Protein AF-A0A2V6EEV6-F1 (afdb_monomer)

Foldseek 3Di:
DDLVVLVVQQPDPFLHLVVVVVQVVVVHDDDDRCCSLPNEAPPPDDDPSNNVSHQPDPVSVVVLCVPPVSVVSD

Structure (mmCIF, N/CA/C/O backbone):
data_AF-A0A2V6EEV6-F1
#
_entry.id   AF-A0A2V6EEV6-F1
#
loop_
_atom_site.group_PDB
_atom_site.id
_atom_site.type_symbol
_atom_site.label_atom_id
_atom_site.label_alt_id
_atom_site.label_comp_id
_atom_site.label_asym_id
_atom_site.label_entity_id
_atom_site.label_seq_id
_atom_site.pdbx_PDB_ins_code
_atom_site.Cartn_x
_atom_site.Cartn_y
_atom_site.Cartn_z
_atom_site.occupancy
_atom_site.B_iso_or_equiv
_atom_site.auth_seq_id
_atom_site.auth_comp_id
_atom_site.auth_asym_id
_atom_site.auth_atom_id
_atom_site.pdbx_PDB_model_num
ATOM 1 N N . MET A 1 1 ? -12.590 7.253 6.992 1.00 60.25 1 MET A N 1
ATOM 2 C CA . MET A 1 1 ? -11.341 7.875 6.504 1.00 60.25 1 MET A CA 1
ATOM 3 C C . MET A 1 1 ? -11.243 7.599 5.015 1.00 60.25 1 MET A C 1
ATOM 5 O O . MET A 1 1 ? -11.797 6.598 4.577 1.00 60.25 1 MET A O 1
ATOM 9 N N . SER A 1 2 ? -10.644 8.501 4.238 1.00 85.56 2 SER A N 1
ATOM 10 C CA . SER A 1 2 ? -10.525 8.309 2.789 1.00 85.56 2 SER A CA 1
ATOM 11 C C . SER A 1 2 ? -9.535 7.180 2.479 1.00 85.56 2 SER A C 1
ATOM 13 O O . SER A 1 2 ? -8.451 7.130 3.067 1.00 85.56 2 SER A O 1
ATOM 15 N N . LEU A 1 3 ? -9.899 6.286 1.554 1.00 96.56 3 LEU A N 1
ATOM 16 C CA . LEU A 1 3 ? -8.999 5.254 1.020 1.00 96.56 3 LEU A CA 1
ATOM 17 C C . LEU A 1 3 ? -7.990 5.823 0.005 1.00 96.56 3 LEU A C 1
ATOM 19 O O . LEU A 1 3 ? -7.080 5.116 -0.417 1.00 96.56 3 LEU A O 1
ATOM 23 N N . GLU A 1 4 ? -8.122 7.100 -0.357 1.00 97.00 4 GLU A N 1
ATOM 24 C CA . GLU A 1 4 ? -7.280 7.816 -1.324 1.00 97.00 4 GLU A CA 1
ATOM 25 C C . GLU A 1 4 ? -5.785 7.682 -1.034 1.00 97.00 4 GLU A C 1
ATOM 27 O O . GLU A 1 4 ? -5.024 7.391 -1.951 1.00 97.00 4 GLU A O 1
ATOM 32 N N . ARG A 1 5 ? -5.376 7.728 0.244 1.00 96.44 5 ARG A N 1
ATOM 33 C CA . ARG A 1 5 ? -3.971 7.523 0.635 1.00 96.44 5 ARG A CA 1
ATOM 34 C C . ARG A 1 5 ? -3.392 6.212 0.090 1.00 96.44 5 ARG A C 1
ATOM 36 O O . ARG A 1 5 ? -2.247 6.175 -0.346 1.00 96.44 5 ARG A O 1
ATOM 43 N N . PHE A 1 6 ? -4.178 5.134 0.075 1.00 97.69 6 PHE A N 1
ATOM 44 C CA . PHE A 1 6 ? -3.734 3.846 -0.459 1.00 97.69 6 PHE A CA 1
ATOM 45 C C . PHE A 1 6 ? -3.624 3.878 -1.982 1.00 97.69 6 PHE A C 1
ATOM 47 O O . PHE A 1 6 ? -2.649 3.368 -2.531 1.00 97.69 6 PHE A O 1
ATOM 54 N N . HIS A 1 7 ? -4.589 4.504 -2.659 1.00 97.75 7 HIS A N 1
ATOM 55 C CA . HIS A 1 7 ? -4.577 4.658 -4.115 1.00 97.75 7 HIS A CA 1
ATOM 56 C C . HIS A 1 7 ? -3.380 5.469 -4.594 1.00 97.75 7 HIS A C 1
ATOM 58 O O . HIS A 1 7 ? -2.665 5.024 -5.491 1.00 97.75 7 HIS A O 1
ATOM 64 N N . GLU A 1 8 ? -3.133 6.618 -3.968 1.00 97.12 8 GLU A N 1
ATOM 65 C CA . GLU A 1 8 ? -2.007 7.498 -4.284 1.00 97.12 8 GLU A CA 1
ATOM 66 C C . GLU A 1 8 ? -0.670 6.778 -4.092 1.00 97.12 8 GLU A C 1
ATOM 68 O O . GLU A 1 8 ? 0.178 6.779 -4.987 1.00 97.12 8 GLU A O 1
ATOM 73 N N . ALA A 1 9 ? -0.503 6.093 -2.957 1.00 97.06 9 ALA A N 1
ATOM 74 C CA . ALA A 1 9 ? 0.715 5.350 -2.664 1.00 97.06 9 ALA A CA 1
ATOM 75 C C . ALA A 1 9 ? 0.947 4.197 -3.654 1.00 97.06 9 ALA A C 1
ATOM 77 O O . ALA A 1 9 ? 2.063 4.003 -4.141 1.00 97.06 9 ALA A O 1
ATOM 78 N N . GLN A 1 10 ? -0.110 3.458 -4.009 1.00 98.00 10 GLN A N 1
ATOM 79 C CA . GLN A 1 10 ? -0.025 2.369 -4.983 1.00 98.00 10 GLN A CA 1
ATOM 80 C C . GLN A 1 10 ? 0.200 2.859 -6.420 1.00 98.00 10 GLN A C 1
ATOM 82 O O . GLN A 1 10 ? 0.808 2.133 -7.205 1.00 98.00 10 GLN A O 1
ATOM 87 N N . ALA A 1 11 ? -0.253 4.065 -6.770 1.00 96.69 11 ALA A N 1
ATOM 88 C CA . ALA A 1 11 ? -0.029 4.677 -8.081 1.00 96.69 11 ALA A CA 1
ATOM 89 C C . ALA A 1 11 ? 1.378 5.290 -8.245 1.00 96.69 11 ALA A C 1
ATOM 91 O O . ALA A 1 11 ? 1.754 5.698 -9.347 1.00 96.69 11 ALA A O 1
ATOM 92 N N . GLY A 1 12 ? 2.169 5.370 -7.170 1.00 92.06 12 GLY A N 1
ATOM 93 C CA . GLY A 1 12 ? 3.514 5.938 -7.199 1.00 92.06 12 GLY A CA 1
ATOM 94 C C . GLY A 1 12 ? 4.467 5.190 -8.142 1.00 92.06 12 GLY A C 1
ATOM 95 O O . GLY A 1 12 ? 4.587 3.971 -8.092 1.00 92.06 12 GLY A O 1
ATOM 96 N N . ARG A 1 13 ? 5.228 5.928 -8.963 1.00 78.25 13 ARG A N 1
ATOM 97 C CA . ARG A 1 13 ? 6.178 5.360 -9.950 1.00 78.25 13 ARG A CA 1
ATOM 98 C C . ARG A 1 13 ? 7.398 4.652 -9.342 1.00 78.25 13 ARG A C 1
ATOM 100 O O . ARG A 1 13 ? 8.109 3.958 -10.057 1.00 78.25 13 ARG A O 1
ATOM 107 N N . GLY A 1 14 ? 7.674 4.881 -8.057 1.00 80.44 14 GLY A N 1
ATOM 108 C CA . GLY A 1 14 ? 8.768 4.250 -7.318 1.00 80.44 14 GLY A CA 1
ATOM 109 C C . GLY A 1 14 ? 8.314 2.938 -6.688 1.00 80.44 14 GLY A C 1
ATOM 110 O O . GLY A 1 14 ? 8.173 1.926 -7.361 1.00 80.44 14 GLY A O 1
ATOM 111 N N . ALA A 1 15 ? 8.045 2.950 -5.384 1.00 89.06 15 ALA A N 1
ATOM 112 C CA . ALA A 1 15 ? 7.565 1.780 -4.651 1.00 89.06 15 ALA A CA 1
ATOM 113 C C . ALA A 1 15 ? 6.031 1.594 -4.747 1.00 89.06 15 ALA A C 1
ATOM 115 O O . ALA A 1 15 ? 5.385 1.373 -3.731 1.00 89.06 15 ALA A O 1
ATOM 116 N N . GLY A 1 16 ? 5.424 1.724 -5.930 1.00 96.31 16 GLY A N 1
ATOM 117 C CA . GLY A 1 16 ? 3.982 1.503 -6.130 1.00 96.31 16 GLY A CA 1
ATOM 118 C C . GLY A 1 16 ? 3.590 0.026 -6.254 1.00 96.31 16 GLY A C 1
ATOM 119 O O . GLY A 1 16 ? 4.401 -0.874 -6.020 1.00 96.31 16 GLY A O 1
ATOM 120 N N . TYR A 1 17 ? 2.343 -0.226 -6.666 1.00 97.69 17 TYR A N 1
ATOM 121 C CA . TYR A 1 17 ? 1.798 -1.576 -6.858 1.00 97.69 17 TYR A CA 1
ATOM 122 C C . TYR A 1 17 ? 2.605 -2.398 -7.870 1.00 97.69 17 TYR A C 1
ATOM 124 O O . TYR A 1 17 ? 2.943 -3.543 -7.586 1.00 97.69 17 TYR A O 1
ATOM 132 N N . ASP A 1 18 ? 2.968 -1.815 -9.015 1.00 97.12 18 ASP A N 1
ATOM 133 C CA . ASP A 1 18 ? 3.691 -2.546 -10.065 1.00 97.12 18 ASP A CA 1
ATOM 134 C C . ASP A 1 18 ? 5.063 -3.033 -9.576 1.00 97.12 18 ASP A C 1
ATOM 136 O O . ASP A 1 18 ? 5.458 -4.173 -9.833 1.00 97.12 18 ASP A O 1
ATOM 140 N N . THR A 1 19 ? 5.759 -2.206 -8.792 1.00 97.44 19 THR A N 1
ATOM 141 C CA . THR A 1 19 ? 7.030 -2.567 -8.148 1.00 97.44 19 THR A CA 1
ATOM 142 C C . THR A 1 19 ? 6.834 -3.659 -7.103 1.00 97.44 19 THR A C 1
ATOM 144 O O . THR A 1 19 ? 7.593 -4.628 -7.083 1.00 97.44 19 THR A O 1
ATOM 147 N N . ALA A 1 20 ? 5.799 -3.550 -6.264 1.00 97.56 20 ALA A N 1
ATOM 148 C CA . ALA A 1 20 ? 5.470 -4.583 -5.284 1.00 97.56 20 ALA A CA 1
ATOM 149 C C . ALA A 1 20 ? 5.180 -5.931 -5.959 1.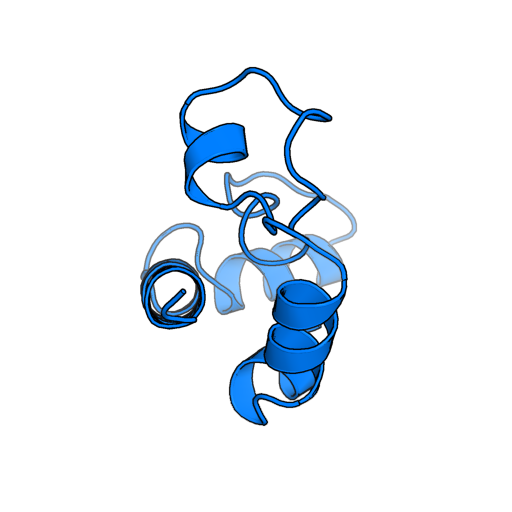00 97.56 20 ALA A C 1
ATOM 151 O O . ALA A 1 20 ? 5.757 -6.951 -5.584 1.00 97.56 20 ALA A O 1
ATOM 152 N N . LEU A 1 21 ? 4.346 -5.930 -7.002 1.00 97.56 21 LEU A N 1
ATOM 153 C CA . LEU A 1 21 ? 3.984 -7.123 -7.760 1.00 97.56 21 LEU A CA 1
ATOM 154 C C . LEU A 1 21 ? 5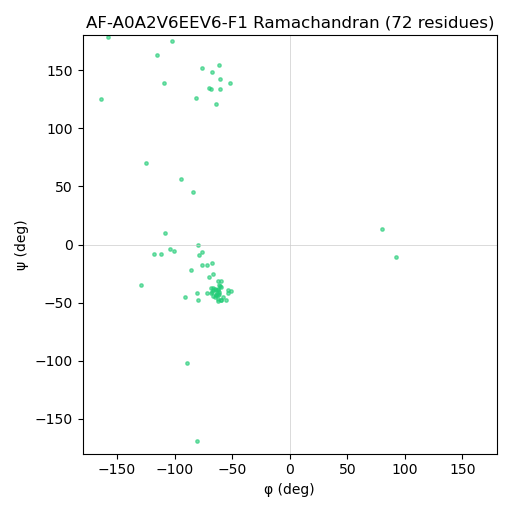.206 -7.762 -8.432 1.00 97.56 21 LEU A C 1
ATOM 156 O O . LEU A 1 21 ? 5.356 -8.985 -8.396 1.00 97.56 21 LEU A O 1
ATOM 160 N N . ALA A 1 22 ? 6.090 -6.954 -9.024 1.00 97.50 22 ALA A N 1
ATOM 161 C CA . ALA A 1 22 ? 7.329 -7.439 -9.626 1.00 97.50 22 ALA A CA 1
ATOM 162 C C . ALA A 1 22 ? 8.254 -8.097 -8.586 1.00 97.50 22 ALA A C 1
ATOM 164 O O . ALA A 1 22 ? 8.781 -9.182 -8.830 1.00 97.50 22 ALA A O 1
ATOM 165 N N . GLU A 1 23 ? 8.412 -7.486 -7.410 1.00 97.88 23 GLU A N 1
ATOM 166 C CA . GLU A 1 23 ? 9.241 -8.017 -6.321 1.00 97.88 23 GLU A CA 1
ATOM 167 C C . GLU A 1 23 ? 8.670 -9.299 -5.703 1.00 97.88 23 GLU A C 1
ATOM 169 O O . GLU A 1 23 ? 9.416 -10.248 -5.451 1.00 97.88 23 GLU A O 1
ATOM 174 N N . ILE A 1 24 ? 7.349 -9.364 -5.515 1.00 97.19 24 ILE A N 1
ATOM 175 C CA . ILE A 1 24 ? 6.657 -10.568 -5.036 1.00 97.19 24 ILE A CA 1
ATOM 176 C C . ILE A 1 24 ? 6.842 -11.715 -6.035 1.00 97.19 24 ILE A C 1
ATOM 178 O O . ILE A 1 24 ? 7.220 -12.815 -5.638 1.00 97.19 24 ILE A O 1
ATOM 182 N N . ARG A 1 25 ? 6.649 -11.460 -7.338 1.00 97.88 25 ARG A N 1
ATOM 183 C CA . ARG A 1 25 ? 6.876 -12.459 -8.401 1.00 97.88 25 ARG A CA 1
ATOM 184 C C . ARG A 1 25 ? 8.332 -12.914 -8.479 1.00 97.88 25 ARG A C 1
ATOM 186 O O . ARG A 1 25 ? 8.589 -14.065 -8.814 1.00 97.88 25 ARG A O 1
ATOM 193 N N . ALA A 1 26 ? 9.271 -12.031 -8.148 1.00 98.25 26 ALA A N 1
ATOM 194 C CA . ALA A 1 26 ? 10.691 -12.350 -8.043 1.00 98.25 26 ALA A CA 1
ATOM 195 C C . ALA A 1 26 ? 11.070 -13.052 -6.720 1.00 98.25 26 ALA A C 1
ATOM 197 O O . ALA A 1 26 ? 12.244 -13.365 -6.519 1.00 98.25 26 ALA A O 1
ATOM 198 N N . GLY A 1 27 ? 10.111 -13.291 -5.817 1.00 98.19 27 GLY A N 1
ATOM 199 C CA . GLY A 1 27 ? 10.304 -14.039 -4.573 1.00 98.19 27 GLY A CA 1
ATOM 200 C C . GLY A 1 27 ? 10.943 -13.250 -3.430 1.00 98.19 27 GLY A C 1
ATOM 201 O O . GLY A 1 27 ? 11.370 -13.850 -2.446 1.00 98.19 27 GLY A O 1
ATOM 202 N N . GLY A 1 28 ? 11.036 -11.920 -3.523 1.00 96.75 28 GLY A N 1
ATOM 203 C CA . GLY A 1 28 ? 11.685 -11.136 -2.477 1.00 96.75 28 GLY A CA 1
ATOM 204 C C . GLY A 1 28 ? 11.384 -9.647 -2.538 1.00 96.75 28 GLY A C 1
ATOM 205 O O . GLY A 1 28 ? 11.662 -8.985 -3.537 1.00 96.75 28 GLY A O 1
ATOM 206 N N . LYS A 1 29 ? 10.889 -9.115 -1.417 1.00 97.25 29 LYS A N 1
ATOM 207 C CA . LYS A 1 29 ? 10.679 -7.681 -1.200 1.00 97.25 29 LYS A CA 1
ATOM 208 C C . LYS A 1 29 ? 12.016 -6.940 -1.103 1.00 97.25 29 LYS A C 1
ATOM 210 O O . LYS A 1 29 ? 12.898 -7.339 -0.347 1.00 97.25 29 LYS A O 1
ATOM 215 N N . ARG A 1 30 ? 12.125 -5.814 -1.805 1.00 96.50 30 ARG A N 1
ATOM 216 C CA . ARG A 1 30 ? 13.305 -4.933 -1.866 1.00 96.50 30 ARG A CA 1
ATOM 217 C C . ARG A 1 30 ? 12.935 -3.474 -1.598 1.00 96.50 30 ARG A C 1
ATOM 219 O O . ARG A 1 30 ? 13.688 -2.778 -0.929 1.00 96.50 30 ARG A O 1
ATOM 226 N N . SER A 1 31 ? 11.755 -3.038 -2.035 1.00 95.94 31 SER A N 1
ATOM 227 C CA . SER A 1 31 ? 11.302 -1.648 -1.927 1.00 95.94 31 SER A CA 1
ATOM 228 C C . SER A 1 31 ? 10.295 -1.419 -0.794 1.00 95.94 31 SER A C 1
ATOM 230 O O . SER A 1 31 ? 9.869 -2.329 -0.076 1.00 95.94 31 SER A O 1
ATOM 232 N N . HIS A 1 32 ? 9.933 -0.155 -0.593 1.00 95.12 32 HIS A N 1
ATOM 233 C CA . HIS A 1 32 ? 9.213 0.369 0.567 1.00 95.12 32 HIS A CA 1
ATOM 234 C C . HIS A 1 32 ? 7.684 0.443 0.377 1.00 95.12 32 HIS A C 1
ATOM 236 O O . HIS A 1 32 ? 7.103 1.503 0.550 1.00 95.12 32 HIS A O 1
ATOM 242 N N . TRP A 1 33 ? 7.030 -0.677 0.047 1.00 97.31 33 TRP A N 1
ATOM 243 C CA . TRP A 1 33 ? 5.596 -0.700 -0.309 1.00 97.31 33 TRP A CA 1
ATOM 244 C C . TRP A 1 33 ? 4.653 -1.393 0.683 1.00 97.31 33 TRP A C 1
ATOM 246 O O . TRP A 1 33 ? 3.435 -1.330 0.535 1.00 97.31 33 TRP A O 1
ATOM 256 N N . ILE A 1 34 ? 5.188 -2.065 1.706 1.00 97.12 34 ILE A N 1
ATOM 257 C CA . ILE A 1 34 ? 4.393 -2.994 2.527 1.00 97.12 34 ILE A CA 1
ATOM 258 C C . ILE A 1 34 ? 3.206 -2.321 3.220 1.00 97.12 34 ILE A C 1
ATOM 260 O O . ILE A 1 34 ? 2.131 -2.903 3.275 1.00 97.12 34 ILE A O 1
ATOM 264 N N . TRP A 1 35 ? 3.369 -1.079 3.675 1.00 97.31 35 TRP A N 1
ATOM 265 C CA . TRP A 1 35 ? 2.375 -0.404 4.506 1.00 97.31 35 TRP A CA 1
ATOM 266 C C . TRP A 1 35 ? 1.062 -0.096 3.786 1.00 97.31 35 TRP A C 1
ATOM 268 O O . TRP A 1 35 ? 0.047 0.017 4.454 1.00 97.31 35 TRP A O 1
ATOM 278 N N . TYR A 1 36 ? 1.063 0.037 2.458 1.00 96.94 36 TYR A N 1
ATOM 279 C CA . TYR A 1 36 ? -0.125 0.396 1.668 1.00 96.94 36 TYR A CA 1
ATOM 280 C C . TYR A 1 36 ? -0.554 -0.679 0.660 1.00 96.94 36 TYR A C 1
ATOM 282 O O . TYR A 1 36 ? -1.632 -0.573 0.069 1.00 96.94 36 TYR A O 1
ATOM 290 N N . VAL A 1 37 ? 0.256 -1.725 0.478 1.00 97.25 37 VAL A N 1
ATOM 291 C CA . VAL A 1 37 ? -0.134 -2.950 -0.244 1.00 97.25 37 VAL A CA 1
ATOM 292 C C . VAL A 1 37 ? -0.721 -3.977 0.728 1.00 97.25 37 VAL A C 1
ATOM 294 O O . VAL A 1 37 ? -1.788 -4.516 0.469 1.00 97.25 37 VAL A O 1
ATOM 297 N N . PHE A 1 38 ? -0.081 -4.179 1.885 1.00 96.69 38 PHE A N 1
ATOM 298 C CA . PHE A 1 38 ? -0.574 -5.028 2.974 1.00 96.69 38 PHE A CA 1
ATOM 299 C C . PHE A 1 38 ? -0.641 -4.220 4.280 1.00 96.69 38 PHE A C 1
ATOM 301 O O . PHE A 1 38 ? 0.183 -4.419 5.179 1.00 96.69 38 PHE A O 1
ATOM 308 N N . PRO A 1 39 ? -1.584 -3.263 4.379 1.00 96.56 39 PRO A N 1
ATOM 309 C CA . PRO A 1 39 ? -1.725 -2.440 5.570 1.00 96.56 39 PRO A CA 1
ATOM 310 C C . PRO A 1 39 ? -2.064 -3.275 6.807 1.00 96.56 39 PRO A C 1
ATOM 312 O O . PRO A 1 39 ? -2.664 -4.347 6.727 1.00 96.56 39 PRO A O 1
ATOM 315 N N . GLN A 1 40 ? -1.698 -2.744 7.968 1.00 96.62 40 GLN A N 1
ATOM 316 C CA . GLN A 1 40 ? -1.945 -3.353 9.274 1.00 96.62 40 GLN A CA 1
ATOM 317 C C . GLN A 1 40 ? -2.896 -2.484 10.100 1.00 96.62 40 GLN A C 1
ATOM 319 O O . GLN A 1 40 ? -3.070 -1.305 9.792 1.00 96.62 40 GLN A O 1
ATOM 324 N N . ILE A 1 41 ? -3.496 -3.043 11.153 1.00 96.00 41 ILE A N 1
ATOM 325 C CA . ILE A 1 41 ? -4.334 -2.263 12.071 1.00 96.00 41 ILE A CA 1
ATOM 326 C C . ILE A 1 41 ? -3.484 -1.259 12.870 1.00 96.00 41 ILE A C 1
ATOM 328 O O . ILE A 1 41 ? -2.306 -1.502 13.159 1.00 96.00 41 ILE A O 1
ATOM 332 N N . GLU A 1 42 ? -4.083 -0.124 13.216 1.00 96.00 42 GLU A N 1
ATOM 333 C CA . GLU A 1 42 ? -3.500 0.898 14.079 1.00 96.00 42 GLU A CA 1
ATOM 334 C C . GLU A 1 42 ? -2.998 0.294 15.400 1.00 96.00 42 GLU A C 1
ATOM 336 O O . GLU A 1 42 ? -3.618 -0.593 15.984 1.00 96.00 42 GLU A O 1
ATOM 341 N N . GLY A 1 43 ? -1.824 0.749 15.846 1.00 94.50 43 GLY A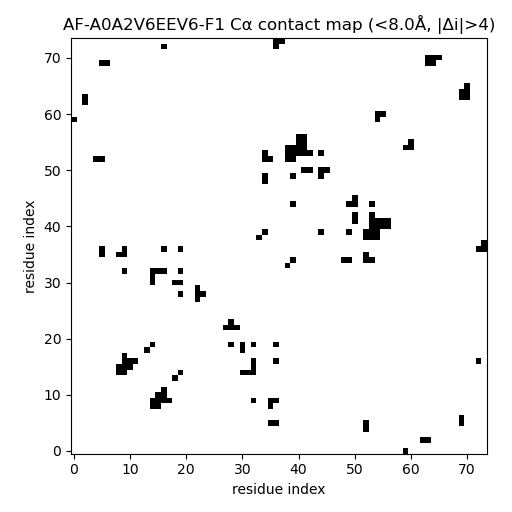 N 1
ATOM 342 C CA . GLY A 1 43 ? -1.171 0.272 17.069 1.00 94.50 43 GLY A CA 1
ATOM 343 C C . GLY A 1 43 ? -0.181 -0.884 16.888 1.00 94.50 43 GLY A C 1
ATOM 344 O O . GLY A 1 43 ? 0.585 -1.149 17.810 1.00 94.50 43 GLY A O 1
ATOM 345 N N . LEU A 1 44 ? -0.122 -1.540 15.720 1.00 95.12 44 LEU A N 1
ATOM 346 C CA . LEU A 1 44 ? 0.866 -2.606 15.480 1.00 95.12 44 LEU A CA 1
ATOM 347 C C . LEU A 1 44 ? 2.259 -2.083 15.103 1.00 95.12 44 LEU A C 1
ATOM 349 O O . LEU A 1 44 ? 3.271 -2.616 15.556 1.00 95.12 44 LEU A O 1
ATOM 353 N N . GLY A 1 45 ? 2.329 -1.052 14.259 1.00 93.25 45 GLY A N 1
ATOM 354 C CA . GLY A 1 45 ? 3.590 -0.472 13.796 1.00 93.25 45 GLY A CA 1
ATOM 355 C C . GLY A 1 45 ? 3.855 0.907 14.386 1.00 93.25 45 GLY A C 1
ATOM 356 O O . GLY A 1 45 ? 2.954 1.734 14.447 1.00 93.25 45 GLY A O 1
ATOM 357 N N . GLY A 1 46 ? 5.110 1.169 14.763 1.00 94.31 46 GLY A N 1
ATOM 358 C CA . GLY A 1 46 ? 5.523 2.442 15.370 1.00 94.31 46 GLY A CA 1
ATOM 359 C C . GLY A 1 46 ? 6.221 3.436 14.434 1.00 94.31 46 GLY A C 1
ATOM 360 O O . GLY A 1 46 ? 6.533 4.543 14.861 1.00 94.31 46 GLY A O 1
ATOM 361 N N . SER A 1 47 ? 6.514 3.074 13.179 1.00 96.19 47 SER A N 1
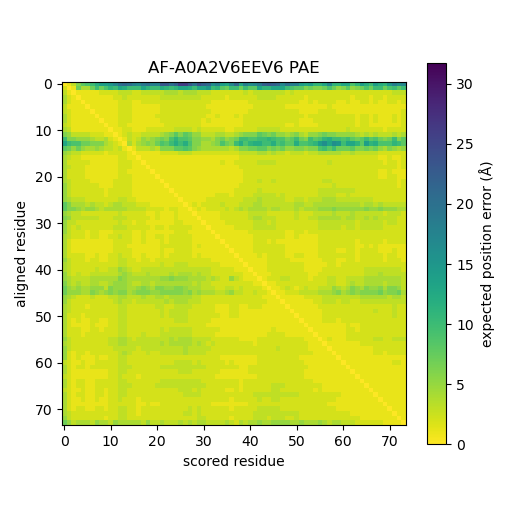ATOM 362 C CA . SER A 1 47 ? 7.136 4.021 12.241 1.00 96.19 47 SER A CA 1
ATOM 363 C C . SER A 1 47 ? 6.119 5.038 11.721 1.00 96.19 47 SER A C 1
ATOM 365 O O . SER A 1 47 ? 4.937 4.726 11.590 1.00 96.19 47 SER A O 1
ATOM 367 N N . SER A 1 48 ? 6.578 6.237 11.352 1.00 96.06 48 SER A N 1
ATOM 368 C CA . SER A 1 48 ? 5.713 7.283 10.783 1.00 96.06 48 SER A CA 1
ATOM 369 C C . SER A 1 48 ? 4.911 6.785 9.576 1.00 96.06 48 SER A C 1
ATOM 371 O O . SER A 1 48 ? 3.714 7.037 9.484 1.00 96.06 48 SER A O 1
ATOM 373 N N . THR A 1 49 ? 5.534 6.002 8.692 1.00 95.69 49 THR A N 1
ATOM 374 C CA . THR A 1 49 ? 4.858 5.389 7.540 1.00 95.69 49 THR A CA 1
ATOM 375 C C . THR A 1 49 ? 3.860 4.308 7.953 1.00 95.69 49 THR A C 1
ATOM 377 O O . THR A 1 49 ? 2.790 4.209 7.359 1.00 95.69 49 THR A O 1
ATOM 380 N N . ALA A 1 50 ? 4.175 3.508 8.978 1.00 96.38 50 ALA A N 1
ATOM 381 C CA . ALA A 1 50 ? 3.241 2.510 9.490 1.00 96.38 50 ALA A CA 1
ATOM 382 C C . ALA A 1 50 ? 1.994 3.157 10.099 1.00 96.38 50 ALA A C 1
ATOM 384 O O . ALA A 1 50 ? 0.902 2.648 9.878 1.00 96.38 50 ALA A O 1
ATOM 385 N N . LEU A 1 51 ? 2.151 4.281 10.802 1.00 95.94 51 LEU A N 1
ATOM 386 C CA . LEU A 1 51 ? 1.037 5.059 11.343 1.00 95.94 51 LEU A CA 1
ATOM 387 C C . LEU A 1 51 ? 0.221 5.727 10.227 1.00 95.94 51 LEU A C 1
ATOM 389 O O . LEU A 1 51 ? -1.003 5.677 10.255 1.00 95.94 51 LEU A O 1
ATOM 393 N N . ALA A 1 52 ? 0.877 6.287 9.205 1.00 95.94 52 ALA A N 1
ATOM 394 C CA . ALA A 1 52 ? 0.201 6.959 8.090 1.00 95.94 52 ALA A CA 1
ATOM 395 C C . ALA A 1 52 ? -0.724 6.030 7.277 1.00 95.94 52 ALA A C 1
ATOM 397 O O . ALA A 1 52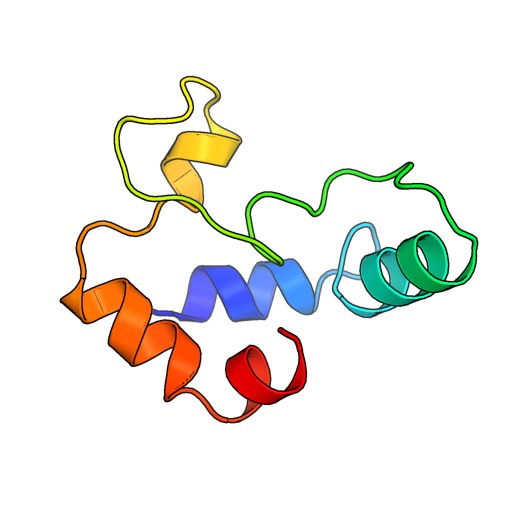 ? -1.776 6.459 6.799 1.00 95.94 52 ALA A O 1
ATOM 398 N N . TYR A 1 53 ? -0.350 4.756 7.126 1.00 97.06 53 TYR A N 1
ATOM 399 C CA . TYR A 1 53 ? -1.124 3.763 6.368 1.00 97.06 53 TYR A CA 1
ATOM 400 C C . TYR A 1 53 ? -1.805 2.705 7.241 1.00 97.06 53 TYR A C 1
ATOM 402 O O . TYR A 1 53 ? -2.345 1.732 6.713 1.00 97.06 53 TYR A O 1
ATOM 410 N N . ALA A 1 54 ? -1.814 2.886 8.561 1.00 97.12 54 ALA A N 1
ATOM 411 C CA . ALA A 1 54 ? -2.565 2.011 9.442 1.00 97.12 54 ALA A CA 1
ATOM 412 C C . ALA A 1 54 ? -4.063 2.059 9.104 1.00 97.12 54 ALA A C 1
ATOM 414 O O . ALA A 1 54 ? -4.611 3.111 8.755 1.00 97.12 54 ALA A O 1
ATOM 415 N N . MET A 1 55 ? -4.720 0.907 9.207 1.00 96.69 55 MET A N 1
ATOM 416 C CA . MET A 1 55 ? -6.17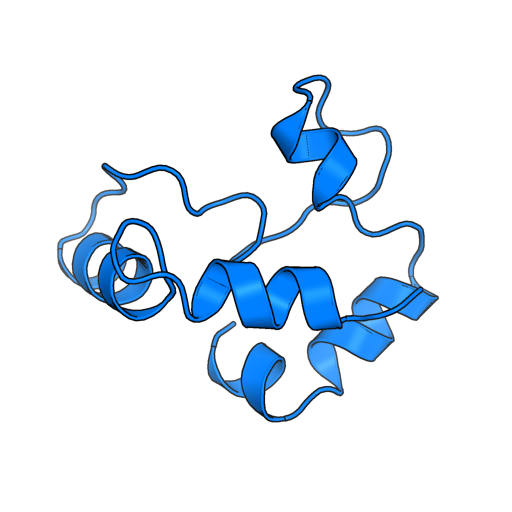5 0.816 9.207 1.00 96.69 55 MET A CA 1
ATOM 417 C C . MET A 1 55 ? -6.675 1.127 10.610 1.00 96.69 55 MET A C 1
ATOM 419 O O . MET A 1 55 ? -6.244 0.503 11.576 1.00 96.69 55 MET A O 1
ATOM 423 N N . LYS A 1 56 ? -7.591 2.081 10.726 1.00 95.88 56 LYS A N 1
ATOM 424 C CA . LYS A 1 56 ? -8.121 2.541 12.009 1.00 95.88 56 LYS A CA 1
ATOM 425 C C . LYS A 1 56 ? -8.885 1.444 12.752 1.00 95.88 56 LYS A C 1
ATOM 427 O O . LYS A 1 56 ? -8.766 1.294 13.961 1.00 95.88 56 LYS A O 1
ATOM 432 N N . ASP A 1 57 ? -9.717 0.706 12.026 1.00 96.06 57 ASP A N 1
ATOM 433 C CA . ASP A 1 57 ? -10.648 -0.268 12.587 1.00 96.06 57 ASP A CA 1
ATOM 434 C C . ASP A 1 57 ? -11.068 -1.317 11.538 1.00 96.06 57 ASP A C 1
ATOM 436 O O . ASP A 1 57 ? -10.678 -1.272 10.366 1.00 96.06 57 ASP A O 1
ATOM 440 N N . LEU A 1 58 ? -11.893 -2.279 11.966 1.00 96.50 58 LEU A N 1
ATOM 441 C CA . LEU A 1 58 ? -12.473 -3.301 11.089 1.00 96.50 58 LEU A CA 1
ATOM 442 C C . LEU A 1 58 ? -13.323 -2.697 9.957 1.00 96.50 58 LEU A C 1
ATOM 444 O O . LEU A 1 58 ? -13.398 -3.272 8.870 1.00 96.50 58 LEU A O 1
ATOM 448 N N . GLY A 1 59 ? -13.971 -1.556 10.202 1.00 97.50 59 GLY A N 1
ATOM 449 C CA . GLY A 1 59 ? -14.789 -0.866 9.210 1.00 97.50 59 GLY A CA 1
ATOM 450 C C . GLY A 1 59 ? -13.946 -0.365 8.043 1.00 97.50 59 GLY A C 1
ATOM 451 O O . GLY A 1 59 ? -14.307 -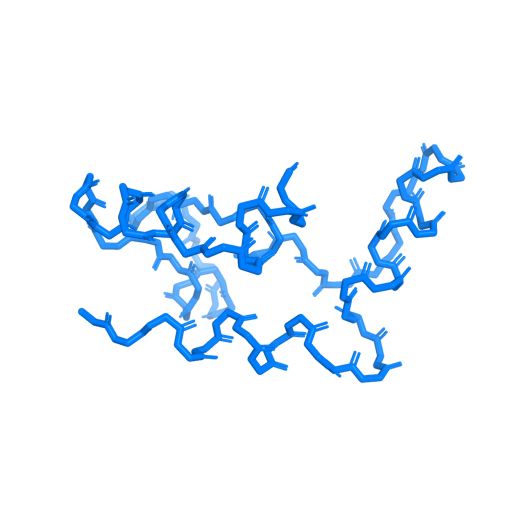0.591 6.886 1.00 97.50 59 GLY A O 1
ATOM 452 N N . GLU A 1 60 ? -12.793 0.239 8.332 1.00 97.44 60 GLU A N 1
ATOM 453 C CA . GLU A 1 60 ? -11.842 0.658 7.303 1.00 97.44 60 GLU A CA 1
ATOM 454 C C . GLU A 1 60 ? -11.219 -0.535 6.569 1.00 97.44 60 GLU A C 1
ATOM 456 O O . GLU A 1 60 ? -11.124 -0.498 5.344 1.00 97.44 60 GLU A O 1
ATOM 461 N N . ALA A 1 61 ? -10.892 -1.624 7.270 1.00 96.81 61 ALA A N 1
ATOM 462 C CA . ALA A 1 61 ? -10.408 -2.847 6.624 1.00 96.81 61 ALA A CA 1
ATOM 463 C C . ALA A 1 61 ? -11.441 -3.453 5.658 1.00 96.81 61 ALA A C 1
ATOM 465 O O . ALA A 1 61 ? -11.114 -3.853 4.539 1.00 96.81 61 ALA A O 1
ATOM 466 N N . CYS A 1 62 ? -12.719 -3.459 6.046 1.00 97.38 62 CYS A N 1
ATOM 467 C CA . CYS A 1 62 ? -13.800 -3.879 5.158 1.00 97.38 62 CYS A CA 1
ATOM 468 C C . CYS A 1 62 ? -13.976 -2.918 3.976 1.00 97.38 62 CYS A C 1
ATOM 470 O O . CYS A 1 62 ? -14.267 -3.368 2.870 1.00 97.38 62 CYS A O 1
ATOM 472 N N . ALA A 1 63 ? -13.820 -1.607 4.186 1.00 97.94 63 ALA A N 1
ATOM 473 C CA . ALA A 1 63 ? -13.875 -0.624 3.108 1.00 97.94 63 ALA A CA 1
ATOM 474 C C . ALA A 1 63 ? -12.725 -0.827 2.108 1.00 97.94 63 ALA A C 1
ATOM 476 O O . ALA A 1 63 ? -12.982 -0.852 0.907 1.00 97.94 63 ALA A O 1
ATOM 477 N N . TYR A 1 64 ? -11.502 -1.068 2.594 1.00 97.69 64 TYR A N 1
ATOM 478 C CA . TYR A 1 64 ? -10.333 -1.389 1.771 1.00 97.69 64 TYR A CA 1
ATOM 479 C C . TYR A 1 64 ? -10.601 -2.595 0.860 1.00 97.69 64 TYR A C 1
ATOM 481 O O . TYR A 1 64 ? -10.362 -2.533 -0.340 1.00 97.69 64 TYR A O 1
ATOM 489 N N . LEU A 1 65 ? -11.162 -3.683 1.402 1.00 97.00 65 LEU A N 1
ATOM 490 C CA . LEU A 1 65 ? -11.471 -4.891 0.623 1.00 97.00 65 LEU A CA 1
ATOM 491 C C . LEU A 1 65 ? -12.714 -4.767 -0.276 1.00 97.00 65 LEU A C 1
ATOM 493 O O . LEU A 1 65 ? -12.895 -5.593 -1.171 1.00 97.00 65 LEU A O 1
ATOM 497 N N . ARG A 1 66 ? -13.590 -3.784 -0.040 1.00 98.00 66 ARG A N 1
ATOM 498 C CA . ARG A 1 66 ? -14.743 -3.489 -0.912 1.00 98.00 66 ARG A CA 1
ATOM 499 C C . ARG A 1 66 ? -14.388 -2.558 -2.064 1.00 98.00 66 ARG A C 1
ATOM 501 O O . ARG A 1 66 ? -15.114 -2.542 -3.055 1.00 98.00 66 ARG A O 1
ATOM 508 N N . ASP A 1 67 ? -13.315 -1.787 -1.937 1.00 98.25 67 ASP A N 1
ATOM 509 C CA . ASP A 1 67 ? -12.806 -0.953 -3.017 1.00 98.25 67 ASP A CA 1
ATOM 510 C C . ASP A 1 67 ? -12.330 -1.843 -4.184 1.00 98.25 67 ASP A C 1
ATOM 512 O O . ASP A 1 67 ? -11.447 -2.680 -3.984 1.00 98.25 67 ASP A O 1
ATOM 516 N N . PRO A 1 68 ? -12.887 -1.702 -5.404 1.00 98.00 68 PRO A N 1
ATOM 517 C CA . PRO A 1 68 ? -12.586 -2.609 -6.511 1.00 98.00 68 PRO A CA 1
ATOM 518 C C . PRO A 1 68 ? -11.111 -2.639 -6.920 1.00 98.00 68 PRO A C 1
ATOM 520 O O . PRO A 1 68 ? -10.602 -3.690 -7.309 1.00 98.00 68 PRO A O 1
ATOM 523 N N . ILE A 1 69 ? -10.421 -1.499 -6.846 1.00 97.56 69 ILE A N 1
ATOM 524 C CA . ILE A 1 69 ? -9.026 -1.391 -7.277 1.00 97.56 69 ILE A CA 1
ATOM 525 C C . ILE A 1 69 ? -8.116 -1.956 -6.189 1.00 97.56 69 ILE A C 1
ATOM 527 O O . ILE A 1 69 ? -7.255 -2.780 -6.495 1.00 97.56 69 ILE A O 1
ATOM 531 N N . LEU A 1 70 ? -8.320 -1.571 -4.924 1.00 98.12 70 LEU A N 1
ATOM 532 C CA . LEU A 1 70 ? -7.516 -2.101 -3.816 1.00 98.12 70 LEU A CA 1
ATOM 533 C C . LEU A 1 70 ? -7.732 -3.609 -3.660 1.00 98.12 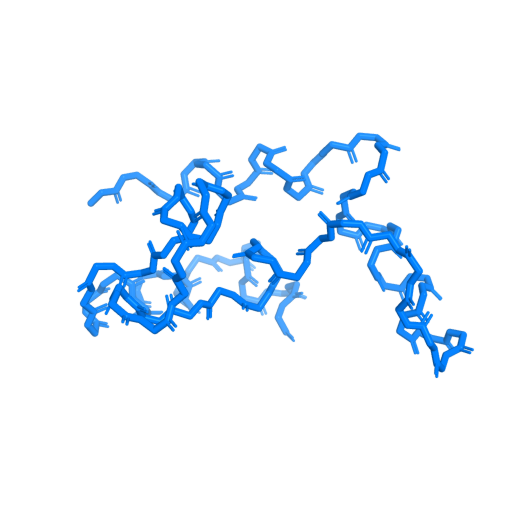70 LEU A C 1
ATOM 535 O O . LEU A 1 70 ? -6.768 -4.352 -3.494 1.00 98.12 70 LEU A O 1
ATOM 539 N N . ARG A 1 71 ? -8.971 -4.088 -3.824 1.00 97.62 71 ARG A N 1
ATOM 540 C CA . ARG A 1 71 ? -9.302 -5.518 -3.784 1.00 97.62 71 ARG A CA 1
ATOM 541 C C . ARG A 1 71 ? -8.624 -6.324 -4.884 1.00 97.62 71 ARG A C 1
ATOM 543 O O . ARG A 1 71 ? -8.241 -7.463 -4.627 1.00 97.62 71 ARG A O 1
ATOM 550 N N . ALA A 1 72 ? -8.515 -5.771 -6.091 1.00 97.62 72 ALA A N 1
ATOM 551 C CA . ALA A 1 72 ? -7.836 -6.423 -7.211 1.00 97.62 72 ALA A CA 1
ATOM 552 C C . ALA A 1 72 ? -6.307 -6.460 -7.040 1.00 97.62 72 ALA A C 1
ATOM 554 O O . ALA A 1 72 ? -5.626 -7.225 -7.722 1.00 97.62 72 ALA A O 1
ATOM 555 N N . ARG A 1 73 ? -5.771 -5.621 -6.149 1.00 96.69 73 ARG A N 1
ATOM 556 C CA . ARG A 1 73 ? -4.338 -5.456 -5.890 1.00 96.69 73 ARG A CA 1
ATOM 557 C C . ARG A 1 73 ? -3.856 -6.122 -4.596 1.00 96.69 73 ARG A C 1
ATOM 559 O O . ARG A 1 73 ? -2.654 -6.091 -4.340 1.00 96.69 73 ARG A O 1
ATOM 566 N N . TYR A 1 74 ? -4.770 -6.700 -3.820 1.00 92.69 74 TYR A N 1
ATOM 567 C CA . TYR A 1 74 ? -4.501 -7.452 -2.593 1.00 92.69 74 TYR A CA 1
ATOM 568 C C . TYR A 1 74 ? -4.389 -8.949 -2.885 1.00 92.69 74 TYR A C 1
ATOM 570 O O . TYR A 1 74 ? -3.376 -9.551 -2.471 1.00 92.69 74 TYR A O 1
#

pLDDT: mean 95.53, std 5.35, range [60.25, 98.25]

Nearest PDB structures (foldseek):
  2jek-assembly1_A  TM=9.631E-01  e=2.598E-05  Mycobacterium tuberculosis H37Rv

Secondary structure (DSSP, 8-state):
--THHHHHHHH-TTTSHHHHHHHHHTTS--SS-HHHHS--BTTS--SHHHHHT-B-SHHHHHHHHHSHHHHHH-

Sequence (74 aa):
MSLERFHEAQAGRGAGYDTALAEIRAGGKRSHWIWYVFPQIEGLGGSSTALAYAMKDLGEACAYLRDPILRARY

Solvent-accessible surface area (backbone atoms only — not comparable to full-atom values): 4375 Å² total; per-residue (Å²): 132,81,67,56,67,40,54,56,49,39,68,36,91,67,49,7,46,70,48,48,52,52,24,56,76,70,73,49,86,84,71,86,31,56,41,60,61,62,54,47,56,58,85,76,51,88,48,74,64,38,54,73,38,31,29,82,45,72,66,50,50,51,48,48,61,64,35,70,66,55,42,74,68,99

Radius of gyration: 11.92 Å; Cα contacts (8 Å, |Δi|>4): 81; chains: 1; bounding box: 28×22×27 Å

Mean predicted a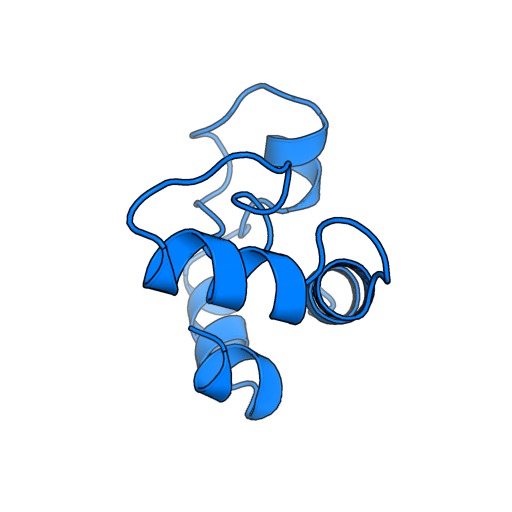ligned error: 2.54 Å